Protein AF-A0A5B1CD98-F1 (afdb_monomer_lite)

Structure (mmCIF, N/CA/C/O backbone):
data_AF-A0A5B1CD98-F1
#
_entry.id   AF-A0A5B1CD98-F1
#
loop_
_atom_site.group_PDB
_atom_site.id
_atom_site.type_symbol
_atom_site.label_atom_id
_atom_site.label_alt_id
_atom_site.label_comp_id
_atom_site.label_asym_id
_atom_site.label_entity_id
_atom_site.label_seq_id
_atom_site.pdbx_PDB_ins_code
_atom_site.Cartn_x
_atom_site.Cartn_y
_atom_site.Cartn_z
_atom_site.occupancy
_atom_site.B_iso_or_equiv
_atom_site.auth_seq_id
_atom_site.auth_comp_id
_atom_site.auth_asym_id
_atom_site.auth_atom_id
_atom_site.pdbx_PDB_model_num
ATOM 1 N N . MET A 1 1 ? -8.361 -0.801 18.575 1.00 72.44 1 MET A N 1
ATOM 2 C CA . MET A 1 1 ? -8.207 -0.688 17.113 1.00 72.44 1 MET A CA 1
ATOM 3 C C . MET A 1 1 ? -8.237 -2.074 16.518 1.00 72.44 1 MET A C 1
ATOM 5 O O . MET A 1 1 ? -7.568 -2.961 17.046 1.00 72.44 1 MET A O 1
ATOM 9 N N . LYS A 1 2 ? -9.015 -2.260 15.459 1.00 87.56 2 LYS A N 1
ATOM 10 C CA . LYS A 1 2 ? -8.951 -3.442 14.598 1.00 87.56 2 LYS A CA 1
ATOM 11 C C . LYS A 1 2 ? -8.090 -3.103 13.389 1.00 87.56 2 LYS A C 1
ATOM 13 O O . LYS A 1 2 ? -8.151 -1.989 12.888 1.00 87.56 2 LYS A O 1
ATOM 18 N N . LEU A 1 3 ? -7.330 -4.071 12.884 1.00 85.88 3 LEU A N 1
ATOM 19 C CA . LEU A 1 3 ? -6.492 -3.860 11.699 1.00 85.88 3 LEU A CA 1
ATOM 20 C C . LEU A 1 3 ? -7.314 -3.399 10.482 1.00 85.88 3 LEU A C 1
ATOM 22 O O . LEU A 1 3 ? -6.844 -2.590 9.697 1.00 85.88 3 LEU A O 1
ATOM 26 N N . SER A 1 4 ? -8.557 -3.875 10.356 1.00 87.75 4 SER A N 1
ATOM 27 C CA . SER A 1 4 ? -9.495 -3.505 9.285 1.00 87.75 4 SER A CA 1
ATOM 28 C C . SER A 1 4 ? -9.917 -2.034 9.288 1.00 87.75 4 SER A C 1
ATOM 30 O O . SER A 1 4 ? -10.508 -1.574 8.321 1.00 87.75 4 SER A O 1
ATOM 32 N N . GLU A 1 5 ? -9.660 -1.303 10.374 1.00 89.12 5 GLU A N 1
ATOM 33 C CA . GLU A 1 5 ? -9.936 0.136 10.477 1.00 89.12 5 GLU A CA 1
ATOM 34 C C . GLU A 1 5 ? -8.755 0.976 9.959 1.00 89.12 5 GLU A C 1
ATOM 36 O O . GLU A 1 5 ? -8.878 2.190 9.799 1.00 89.12 5 GLU A O 1
ATOM 41 N N . CYS A 1 6 ? -7.603 0.348 9.698 1.00 89.38 6 CYS A N 1
ATOM 42 C CA . CYS A 1 6 ? -6.422 1.008 9.163 1.00 89.38 6 CYS A CA 1
ATOM 43 C C . CYS A 1 6 ? -6.441 1.004 7.631 1.00 89.38 6 CYS A C 1
ATOM 45 O O . CYS A 1 6 ? -6.731 -0.014 7.000 1.00 89.38 6 CYS A O 1
ATOM 47 N N . ARG A 1 7 ? -6.031 2.127 7.037 1.00 92.12 7 ARG A N 1
ATOM 48 C CA . ARG A 1 7 ? -5.643 2.172 5.624 1.00 92.12 7 ARG A CA 1
ATOM 49 C C . ARG A 1 7 ? -4.283 1.508 5.456 1.00 92.12 7 ARG A C 1
ATOM 51 O O . ARG A 1 7 ? -3.376 1.754 6.251 1.00 92.12 7 ARG A O 1
ATOM 58 N N . LEU A 1 8 ? -4.142 0.677 4.433 1.00 93.88 8 LEU A N 1
ATOM 59 C CA . LEU A 1 8 ? -2.915 -0.050 4.136 1.00 93.88 8 LEU A CA 1
ATOM 60 C C . LEU A 1 8 ? -2.232 0.561 2.913 1.00 93.88 8 LEU A C 1
ATOM 62 O O . LEU A 1 8 ? -2.852 0.732 1.868 1.00 93.88 8 LEU A O 1
ATOM 66 N N . LEU A 1 9 ? -0.939 0.842 3.036 1.00 94.94 9 LEU A N 1
ATOM 67 C CA . LEU A 1 9 ? -0.050 1.131 1.916 1.00 94.94 9 LEU A CA 1
ATOM 68 C C . LEU A 1 9 ? 0.759 -0.135 1.626 1.00 94.94 9 LEU A C 1
ATOM 70 O O . LEU A 1 9 ? 1.420 -0.641 2.534 1.00 94.94 9 LEU A O 1
ATOM 74 N N . THR A 1 10 ? 0.712 -0.662 0.401 1.00 95.12 10 THR A N 1
ATOM 75 C CA . THR A 1 10 ? 1.544 -1.822 0.039 1.00 95.12 10 THR A CA 1
ATOM 76 C C . THR A 1 10 ? 2.885 -1.392 -0.518 1.00 95.12 10 THR A C 1
ATOM 78 O O . THR A 1 10 ? 2.992 -0.371 -1.183 1.00 95.12 10 THR A O 1
ATOM 81 N N . ASP A 1 11 ? 3.902 -2.213 -0.293 1.00 94.06 11 ASP A N 1
ATOM 82 C CA . ASP A 1 11 ? 5.189 -2.092 -0.970 1.00 94.06 11 ASP A CA 1
ATOM 83 C C . ASP A 1 11 ? 5.072 -2.471 -2.458 1.00 94.06 11 ASP A C 1
ATOM 85 O O . ASP A 1 11 ? 4.145 -3.183 -2.863 1.00 94.06 11 ASP A O 1
ATOM 89 N N . GLU A 1 12 ? 6.046 -2.055 -3.269 1.00 93.19 12 GLU A N 1
ATOM 90 C CA . GLU A 1 12 ? 6.126 -2.462 -4.667 1.00 93.19 12 GLU A CA 1
ATOM 91 C C . GLU A 1 12 ? 6.345 -3.965 -4.845 1.00 93.19 12 GLU A C 1
ATOM 93 O O . GLU A 1 12 ? 6.099 -4.472 -5.926 1.00 93.19 12 GLU A O 1
ATOM 98 N N . ASN A 1 13 ? 6.810 -4.711 -3.849 1.00 93.25 13 ASN A N 1
ATOM 99 C CA . ASN A 1 13 ? 7.057 -6.149 -3.991 1.00 93.25 13 ASN A CA 1
ATOM 100 C C . ASN A 1 13 ? 5.822 -7.015 -3.713 1.00 93.25 13 ASN A C 1
ATOM 102 O O . ASN A 1 13 ? 5.852 -8.232 -3.918 1.00 93.25 13 ASN A O 1
ATOM 106 N N . ILE A 1 14 ? 4.711 -6.409 -3.289 1.00 95.38 14 ILE A N 1
ATOM 107 C CA . ILE A 1 14 ? 3.476 -7.142 -3.023 1.00 95.38 14 ILE A CA 1
ATOM 108 C C . ILE A 1 14 ? 2.804 -7.542 -4.339 1.00 95.38 14 ILE A C 1
ATOM 110 O O . ILE A 1 14 ? 2.573 -6.742 -5.244 1.00 95.38 14 ILE A O 1
ATOM 114 N N . HIS A 1 15 ? 2.481 -8.829 -4.458 1.00 96.50 15 HIS A N 1
ATOM 115 C CA . HIS A 1 15 ? 1.836 -9.359 -5.651 1.00 96.50 15 HIS A CA 1
ATOM 116 C C . HIS A 1 15 ? 0.375 -8.890 -5.747 1.00 96.50 15 HIS A C 1
ATOM 118 O O . HIS A 1 15 ? -0.374 -8.972 -4.774 1.00 96.50 15 HIS A O 1
ATOM 124 N N . ARG A 1 16 ? -0.077 -8.511 -6.952 1.00 95.38 16 ARG A N 1
ATOM 125 C CA . ARG A 1 16 ? -1.438 -7.993 -7.225 1.00 95.38 16 ARG A CA 1
ATOM 126 C C . ARG A 1 16 ? -2.587 -8.852 -6.681 1.00 95.38 16 ARG A C 1
ATOM 128 O O . ARG A 1 16 ? -3.638 -8.337 -6.330 1.00 95.38 16 ARG A O 1
ATOM 135 N N . VAL A 1 17 ? -2.395 -10.172 -6.605 1.00 97.69 17 VAL A N 1
ATOM 136 C CA . VAL A 1 17 ? -3.406 -11.105 -6.069 1.00 97.69 17 VAL A CA 1
ATOM 137 C C . VAL A 1 17 ? -3.614 -10.897 -4.568 1.00 97.69 17 VAL A C 1
ATOM 139 O O . VAL A 1 17 ? -4.743 -10.984 -4.098 1.00 97.69 17 VAL A O 1
ATOM 142 N N . VAL A 1 18 ? -2.554 -10.567 -3.825 1.00 96.75 18 VAL A N 1
ATOM 143 C CA . VAL A 1 18 ? -2.645 -10.244 -2.395 1.00 96.75 18 VAL A CA 1
ATOM 144 C C . VAL A 1 18 ? -3.407 -8.936 -2.209 1.00 96.75 18 VAL A C 1
ATOM 146 O O . VAL A 1 18 ? -4.332 -8.886 -1.406 1.00 96.75 18 VAL A O 1
ATOM 149 N N . VAL A 1 19 ? -3.087 -7.910 -3.005 1.00 96.75 19 VAL A N 1
ATOM 150 C CA . VAL A 1 19 ? -3.801 -6.621 -2.997 1.00 96.75 19 VAL A CA 1
ATOM 151 C C . VAL A 1 19 ? -5.293 -6.825 -3.275 1.00 96.75 19 VAL A C 1
ATOM 153 O O . VAL A 1 19 ? -6.139 -6.360 -2.512 1.00 96.75 19 VAL A O 1
ATOM 156 N N . ALA A 1 20 ? -5.625 -7.578 -4.329 1.00 97.38 20 ALA A N 1
ATOM 157 C CA . ALA A 1 20 ? -7.005 -7.893 -4.685 1.00 97.38 20 ALA A CA 1
ATOM 158 C C . ALA A 1 20 ? -7.730 -8.656 -3.568 1.00 97.38 20 ALA A C 1
ATOM 160 O O . ALA A 1 20 ? -8.874 -8.337 -3.244 1.00 97.38 20 ALA A O 1
ATOM 161 N N . HIS A 1 21 ? -7.061 -9.627 -2.942 1.00 97.81 21 HIS A N 1
ATOM 162 C CA . HIS A 1 21 ? -7.629 -10.376 -1.829 1.00 97.81 21 HIS A CA 1
ATOM 163 C C . HIS A 1 21 ? -7.900 -9.484 -0.609 1.00 97.81 21 HIS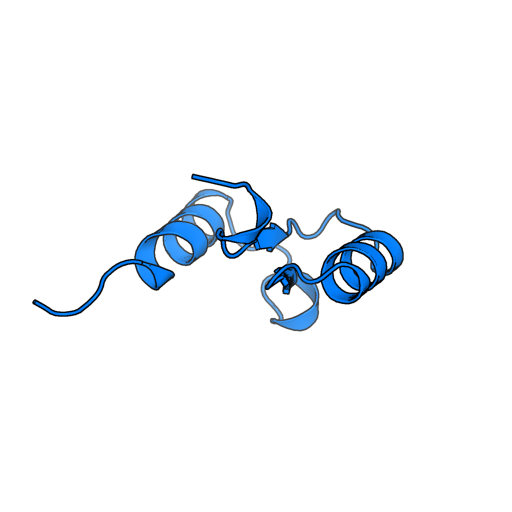 A C 1
ATOM 165 O O . HIS A 1 21 ? -9.011 -9.514 -0.082 1.00 97.81 21 HIS A O 1
ATOM 171 N N . LEU A 1 22 ? -6.947 -8.641 -0.203 1.00 95.62 22 LEU A N 1
ATOM 172 C CA . LEU A 1 22 ? -7.117 -7.714 0.922 1.00 95.62 22 LEU A CA 1
ATOM 173 C C . LEU A 1 22 ? -8.281 -6.741 0.688 1.00 95.62 22 LEU A C 1
ATOM 175 O O . LEU A 1 22 ? -9.124 -6.560 1.566 1.00 95.62 22 LEU A O 1
ATOM 179 N N . ARG A 1 23 ? -8.384 -6.179 -0.521 1.00 96.25 23 ARG A N 1
ATOM 180 C CA . ARG A 1 23 ? -9.529 -5.340 -0.907 1.00 96.25 23 ARG A CA 1
ATOM 181 C C . ARG A 1 23 ? -10.846 -6.122 -0.858 1.00 96.25 23 ARG A C 1
ATOM 183 O O . ARG A 1 23 ? -11.838 -5.610 -0.351 1.00 96.25 23 ARG A O 1
ATOM 190 N N . SER A 1 24 ? -10.857 -7.378 -1.318 1.00 97.19 24 SER A N 1
ATOM 191 C CA . SER A 1 24 ? -12.066 -8.221 -1.323 1.00 97.19 24 SER A CA 1
ATOM 192 C C . SER A 1 24 ? -12.612 -8.536 0.073 1.00 97.19 24 SER A C 1
ATOM 194 O O . SER A 1 24 ? -13.814 -8.736 0.221 1.00 97.19 24 SER A O 1
ATOM 196 N N . ILE A 1 25 ? -11.750 -8.544 1.096 1.00 95.38 25 ILE A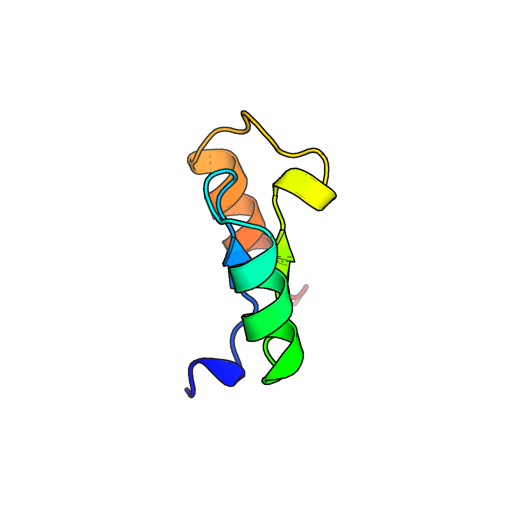 N 1
ATOM 197 C CA . ILE A 1 25 ? -12.142 -8.770 2.495 1.00 95.38 25 ILE A CA 1
ATOM 198 C C . ILE A 1 25 ? -12.358 -7.458 3.274 1.00 95.38 25 ILE A C 1
ATOM 200 O O . ILE A 1 25 ? -12.533 -7.492 4.491 1.00 95.38 25 ILE A O 1
ATOM 204 N N . GLY A 1 26 ? -12.376 -6.311 2.583 1.00 95.00 26 GLY A N 1
ATOM 205 C CA . GLY A 1 26 ? -12.809 -5.024 3.133 1.00 95.00 26 GLY A CA 1
ATOM 206 C C . GLY A 1 26 ? -11.701 -4.089 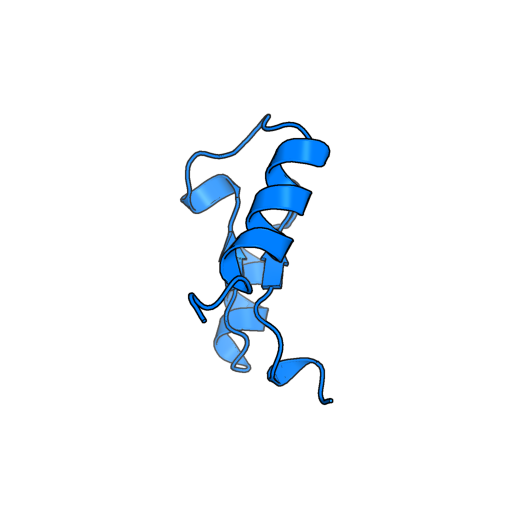3.618 1.00 95.00 26 GLY A C 1
ATOM 207 O O . GLY A 1 26 ? -12.016 -3.104 4.280 1.00 95.00 26 GLY A O 1
ATOM 208 N N . PHE A 1 27 ? -10.428 -4.355 3.309 1.00 96.06 27 PHE A N 1
ATOM 209 C CA . PHE A 1 27 ? -9.357 -3.397 3.602 1.00 96.06 27 PHE A CA 1
ATOM 210 C C . PHE A 1 27 ? -9.315 -2.257 2.577 1.00 96.06 27 PHE A C 1
ATOM 212 O O . PHE A 1 27 ? -9.415 -2.484 1.369 1.00 96.06 27 PHE A O 1
ATOM 219 N N . ASP A 1 28 ? -9.077 -1.039 3.066 1.00 93.69 28 ASP A N 1
ATOM 220 C CA . ASP A 1 28 ? -8.725 0.124 2.248 1.00 93.69 28 ASP A CA 1
ATOM 221 C C . ASP A 1 28 ? -7.224 0.060 1.922 1.00 93.69 28 ASP A C 1
ATOM 223 O O . ASP A 1 28 ? -6.384 0.331 2.781 1.00 93.69 28 ASP A O 1
ATOM 227 N N . VAL A 1 29 ? -6.888 -0.398 0.711 1.00 95.44 29 VAL A N 1
ATOM 228 C CA . VAL A 1 29 ? -5.506 -0.686 0.292 1.00 95.44 29 VAL A CA 1
ATOM 229 C C . VAL A 1 29 ? -5.088 0.200 -0.876 1.00 95.44 29 VAL A C 1
ATOM 231 O O . VAL A 1 29 ? -5.644 0.091 -1.976 1.00 95.44 29 VAL A O 1
ATOM 234 N N . LEU A 1 30 ? -4.039 0.993 -0.668 1.00 94.88 30 LEU A N 1
ATOM 235 C CA . LEU A 1 30 ? -3.348 1.777 -1.687 1.00 94.88 30 LEU A CA 1
ATOM 236 C C . LEU A 1 30 ? -2.091 1.030 -2.155 1.00 94.88 30 LEU A C 1
ATOM 238 O O . LEU A 1 30 ? -1.193 0.753 -1.360 1.00 94.88 30 LEU A O 1
ATOM 242 N N . ASP A 1 31 ? -2.038 0.697 -3.447 1.00 95.62 31 ASP A N 1
ATOM 243 C CA . ASP A 1 31 ? -0.922 -0.040 -4.048 1.00 95.62 31 ASP A CA 1
ATOM 244 C C . ASP A 1 31 ? 0.097 0.905 -4.694 1.00 95.62 31 ASP A C 1
ATOM 246 O O . ASP A 1 31 ? -0.229 1.654 -5.616 1.00 95.62 31 ASP A O 1
ATOM 250 N N . VAL A 1 32 ? 1.350 0.845 -4.235 1.00 95.25 32 VAL A N 1
ATOM 251 C CA . VAL A 1 32 ? 2.477 1.631 -4.762 1.00 95.25 32 VAL A CA 1
ATOM 252 C C . VAL A 1 32 ? 2.663 1.460 -6.269 1.00 95.25 32 VAL A C 1
ATOM 254 O O . VAL A 1 32 ? 2.962 2.444 -6.951 1.00 95.25 32 VAL A O 1
ATOM 257 N N . ARG A 1 33 ? 2.458 0.255 -6.818 1.00 94.19 33 ARG A N 1
ATOM 258 C CA . ARG A 1 33 ? 2.593 0.029 -8.268 1.00 94.19 33 ARG A CA 1
ATOM 259 C C . ARG A 1 33 ? 1.499 0.746 -9.049 1.00 94.19 33 ARG A C 1
ATOM 261 O O . ARG A 1 33 ? 1.794 1.432 -10.024 1.00 94.19 33 ARG A O 1
ATOM 268 N N . GLU A 1 34 ? 0.248 0.615 -8.611 1.00 93.88 34 GLU A N 1
ATOM 269 C CA . GLU A 1 34 ? -0.913 1.249 -9.255 1.00 93.88 34 GLU A CA 1
ATOM 270 C C . GLU A 1 34 ? -0.839 2.782 -9.197 1.00 93.88 34 GLU A C 1
ATOM 272 O O . GLU A 1 34 ? -1.315 3.459 -10.104 1.00 93.88 34 GLU A O 1
ATOM 277 N N . GLN A 1 35 ? -0.206 3.330 -8.158 1.00 92.69 35 GLN A N 1
ATOM 278 C CA . GLN A 1 35 ? -0.013 4.772 -7.975 1.00 92.69 35 GLN A CA 1
ATOM 279 C C . GLN A 1 35 ? 1.219 5.331 -8.706 1.00 92.69 35 GLN A C 1
ATOM 281 O O . GLN A 1 35 ? 1.527 6.514 -8.570 1.00 92.69 35 GLN A O 1
ATOM 286 N N . GLY A 1 36 ? 1.955 4.504 -9.458 1.00 94.00 36 GLY A N 1
ATOM 287 C CA . GLY A 1 36 ? 3.177 4.934 -10.146 1.00 94.00 36 GLY A CA 1
ATOM 288 C C . GLY A 1 36 ? 4.305 5.335 -9.189 1.00 94.00 36 GLY A C 1
ATOM 289 O O . GLY A 1 36 ? 5.150 6.159 -9.535 1.00 94.00 36 GLY A O 1
ATOM 290 N N . LEU A 1 37 ? 4.313 4.780 -7.973 1.00 92.62 37 LEU A N 1
ATOM 291 C CA . LEU A 1 37 ? 5.284 5.086 -6.921 1.00 92.62 37 LEU A CA 1
ATOM 292 C C . LEU A 1 37 ? 6.436 4.074 -6.843 1.00 92.62 37 LEU A C 1
ATOM 294 O O . LEU A 1 37 ? 7.268 4.199 -5.946 1.00 92.62 37 LEU A O 1
ATOM 298 N N . SER A 1 38 ? 6.514 3.103 -7.756 1.00 93.38 38 SER A N 1
ATOM 299 C CA . SER A 1 38 ? 7.619 2.137 -7.830 1.00 93.38 38 SER A CA 1
ATOM 300 C C . SER A 1 38 ? 8.992 2.816 -7.825 1.00 93.38 38 SER A C 1
ATOM 302 O O . SER A 1 38 ? 9.179 3.871 -8.436 1.00 93.38 38 SER A O 1
ATOM 304 N N . GLY A 1 39 ? 9.946 2.229 -7.102 1.00 94.38 39 GLY A N 1
ATOM 305 C CA . GLY A 1 39 ? 11.269 2.817 -6.866 1.00 94.38 39 GLY A CA 1
ATOM 306 C C . GLY A 1 39 ? 11.290 4.064 -5.965 1.00 94.38 39 GLY A C 1
ATOM 307 O O . GLY A 1 39 ? 12.339 4.695 -5.827 1.00 94.38 39 GLY A O 1
ATOM 308 N N . SER A 1 40 ? 10.164 4.456 -5.352 1.00 94.12 40 SER A N 1
ATOM 309 C CA . SER A 1 40 ? 10.165 5.482 -4.298 1.00 94.12 40 SER A CA 1
ATOM 310 C C . SER A 1 40 ? 10.930 4.990 -3.071 1.00 94.12 40 SER A C 1
ATOM 312 O O . SER A 1 40 ? 10.863 3.818 -2.725 1.00 94.12 40 SER A O 1
ATOM 314 N N . SER A 1 41 ? 11.612 5.899 -2.373 1.00 93.88 41 SER A N 1
ATOM 315 C CA . SER A 1 41 ? 12.305 5.549 -1.133 1.00 93.88 41 SER A CA 1
ATOM 316 C C . SER A 1 41 ? 11.330 5.157 -0.023 1.00 93.88 41 SER A C 1
ATOM 318 O O . SER A 1 41 ? 10.249 5.743 0.104 1.00 93.88 41 SER A O 1
ATOM 320 N N . ASP A 1 42 ? 11.774 4.274 0.868 1.00 90.69 42 ASP A N 1
ATOM 321 C CA . ASP A 1 42 ? 11.039 3.874 2.072 1.00 90.69 42 ASP A CA 1
ATOM 322 C C . ASP A 1 42 ? 10.582 5.094 2.875 1.00 90.69 42 ASP A C 1
ATOM 324 O O . ASP A 1 42 ? 9.441 5.182 3.312 1.00 90.69 42 ASP A O 1
ATOM 328 N N . THR A 1 43 ? 11.445 6.105 3.005 1.00 92.94 43 THR A N 1
ATOM 329 C CA . THR A 1 43 ? 11.126 7.356 3.704 1.00 92.94 43 THR A CA 1
ATOM 330 C C . THR A 1 43 ? 9.966 8.121 3.070 1.00 92.94 43 THR A C 1
ATOM 332 O O . THR A 1 43 ? 9.188 8.748 3.787 1.00 92.94 43 THR A O 1
ATOM 335 N N . LYS A 1 44 ? 9.824 8.081 1.742 1.00 91.75 44 LYS A N 1
ATOM 336 C CA . LYS A 1 44 ? 8.712 8.712 1.023 1.00 91.75 44 LYS A CA 1
ATOM 337 C C . LYS A 1 44 ? 7.428 7.901 1.193 1.00 91.75 44 LYS A C 1
ATOM 339 O O . LYS A 1 44 ? 6.378 8.495 1.419 1.00 91.75 44 LYS A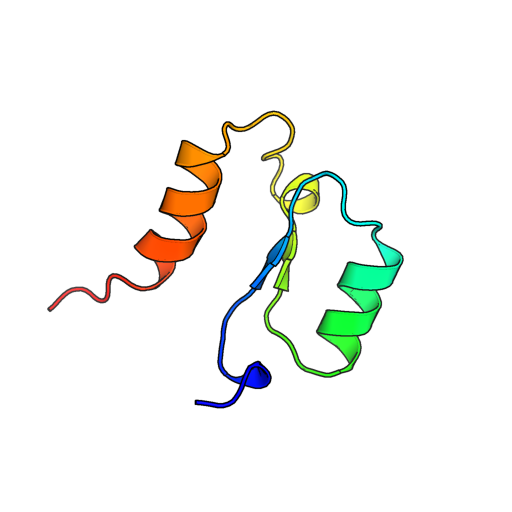 O 1
ATOM 344 N N . LEU A 1 45 ? 7.513 6.572 1.121 1.00 91.88 45 LEU A N 1
ATOM 345 C CA . LEU A 1 45 ? 6.368 5.684 1.342 1.00 91.88 45 LEU A CA 1
ATOM 346 C C . LEU A 1 45 ? 5.849 5.782 2.781 1.00 91.88 45 LEU A C 1
ATOM 348 O O . LEU A 1 45 ? 4.649 5.923 2.995 1.00 91.88 45 LEU A O 1
ATOM 352 N N . LEU A 1 46 ? 6.746 5.814 3.767 1.00 91.50 46 LEU A N 1
ATOM 353 C CA . LEU A 1 46 ? 6.389 6.006 5.173 1.00 91.50 46 LEU A CA 1
ATOM 354 C C . LEU A 1 46 ? 5.719 7.360 5.408 1.00 91.50 46 LEU A C 1
ATOM 356 O O . LEU A 1 46 ? 4.690 7.403 6.073 1.00 91.50 46 LEU A O 1
ATOM 360 N N . LYS A 1 47 ? 6.237 8.443 4.810 1.00 91.38 47 LYS A N 1
ATOM 361 C CA . LYS A 1 47 ? 5.569 9.753 4.852 1.00 91.38 47 LYS A CA 1
ATOM 362 C C . LYS A 1 47 ? 4.173 9.698 4.248 1.00 91.38 47 LYS A C 1
ATOM 364 O O . LYS A 1 47 ? 3.242 10.185 4.863 1.00 91.38 47 LYS A O 1
ATOM 369 N N . LEU A 1 48 ? 3.989 9.049 3.098 1.00 88.62 48 LEU A N 1
ATOM 370 C CA . LEU A 1 48 ? 2.663 8.886 2.494 1.00 88.62 48 LEU A CA 1
ATOM 371 C C . LEU A 1 48 ? 1.695 8.125 3.418 1.00 88.62 48 LEU A C 1
ATOM 373 O O . LEU A 1 48 ? 0.530 8.514 3.557 1.00 88.62 48 LEU A O 1
ATOM 377 N N . ALA A 1 49 ? 2.188 7.064 4.064 1.00 89.00 49 ALA A N 1
ATOM 378 C CA . ALA A 1 49 ? 1.420 6.268 5.013 1.00 89.00 49 ALA A CA 1
ATOM 379 C C . ALA A 1 49 ? 1.011 7.069 6.257 1.00 89.00 49 ALA A C 1
ATOM 381 O O . ALA A 1 49 ? -0.060 6.815 6.797 1.00 89.00 49 ALA A O 1
ATOM 382 N N . THR A 1 50 ? 1.820 8.038 6.701 1.00 86.12 50 THR A N 1
ATOM 383 C CA . THR A 1 50 ? 1.530 8.868 7.883 1.00 86.12 50 THR A CA 1
ATOM 384 C C . THR A 1 50 ? 0.798 10.173 7.560 1.00 86.12 50 THR A C 1
ATOM 386 O O . THR A 1 50 ? -0.080 10.576 8.316 1.00 86.12 50 THR A O 1
ATOM 389 N N . ASP A 1 51 ? 1.103 10.826 6.439 1.00 75.31 51 ASP A N 1
ATOM 390 C CA . ASP A 1 51 ? 0.556 12.139 6.059 1.00 75.31 51 ASP A CA 1
ATOM 391 C C . ASP A 1 51 ? -0.922 12.037 5.667 1.00 75.31 51 ASP A C 1
ATOM 393 O O . ASP A 1 51 ? -1.700 12.954 5.917 1.00 75.31 51 ASP A O 1
ATOM 397 N N . SER A 1 52 ? -1.353 10.874 5.168 1.00 58.16 52 SER A N 1
ATOM 398 C CA . SER A 1 52 ? -2.773 10.569 4.928 1.00 58.16 52 SER A CA 1
ATOM 399 C C . SER A 1 52 ? -3.624 10.534 6.217 1.00 58.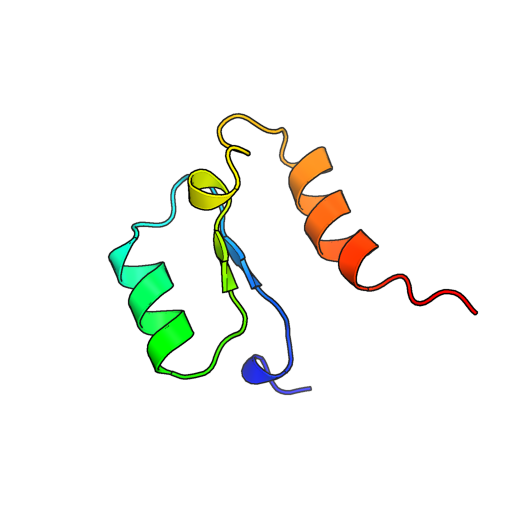16 52 SER A C 1
ATOM 401 O O . SER A 1 52 ? -4.847 10.397 6.129 1.00 58.16 52 SER A O 1
ATOM 403 N N . PHE A 1 53 ? -2.998 10.662 7.398 1.00 52.62 53 PHE A N 1
ATOM 404 C CA . PHE A 1 53 ? -3.638 10.774 8.716 1.00 52.62 53 PHE A CA 1
ATOM 405 C C . PHE A 1 53 ? -3.531 12.173 9.348 1.00 52.62 53 PHE A C 1
ATOM 407 O O . PHE A 1 53 ? -4.107 12.390 10.416 1.00 52.62 53 PHE A O 1
ATOM 414 N N . ALA A 1 54 ? -2.852 13.137 8.717 1.00 47.75 54 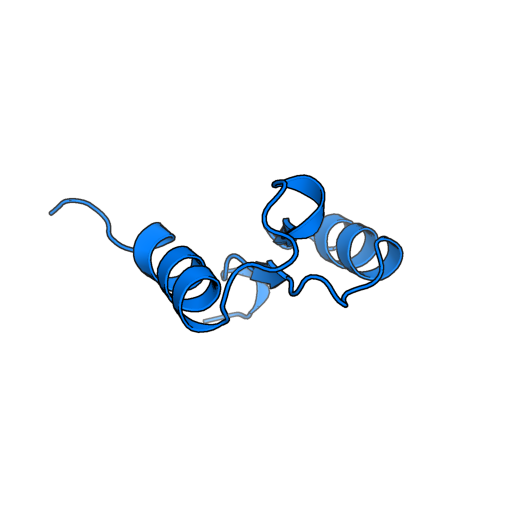ALA A N 1
ATOM 415 C CA . ALA A 1 54 ? -2.842 14.518 9.190 1.00 47.75 54 ALA A CA 1
ATOM 416 C C . ALA A 1 54 ? -4.167 15.202 8.802 1.00 47.75 54 ALA A C 1
ATOM 418 O O . ALA A 1 54 ? -4.289 15.823 7.748 1.00 47.75 54 ALA A O 1
ATOM 419 N N . GLN A 1 55 ? -5.194 15.056 9.641 1.00 42.47 55 GLN A N 1
ATOM 420 C CA . GLN A 1 55 ? -6.367 15.933 9.589 1.00 42.47 55 GLN A CA 1
ATOM 421 C C . GLN A 1 55 ? -5.905 17.389 9.806 1.00 42.47 55 GLN A C 1
ATOM 423 O O . GLN A 1 55 ? -5.123 17.625 10.732 1.00 42.47 55 GLN A O 1
ATOM 428 N N . PRO A 1 56 ? -6.368 18.369 9.007 1.00 45.47 56 PRO A N 1
ATOM 429 C CA . PRO A 1 56 ? -6.262 19.766 9.402 1.00 45.47 56 PRO A CA 1
ATOM 430 C C . PRO A 1 56 ? -7.087 19.960 10.682 1.00 45.47 56 PRO A C 1
ATOM 432 O O . PRO A 1 56 ? -8.236 19.525 10.748 1.00 45.47 56 PRO A O 1
ATOM 435 N N . THR A 1 57 ? -6.455 20.543 11.701 1.00 43.91 57 THR A N 1
ATOM 436 C CA . THR A 1 57 ? -7.087 20.998 12.952 1.00 43.91 57 THR A CA 1
ATOM 437 C C . THR A 1 57 ? -8.209 21.988 12.701 1.00 43.91 57 THR A C 1
ATOM 439 O O . THR A 1 57 ? -7.995 22.861 11.828 1.00 43.91 57 THR A O 1
#

Radius of gyration: 12.01 Å; chains: 1; bounding box: 25×32×27 Å

Sequence (57 aa):
MKLSECRLLTDENIHRVVVAHLRSIGFDVLDVREQGLSGSSDTKLLKLATDSFAQPT

pLDDT: mean 87.99, std 14.43, range [42.47, 97.81]

Organism: NCBI:txid406547

Foldseek 3Di:
DDPQVAAEEDDQPDDVVVVVVCVVVRHNYDYCVVVVNPPPDPVVSVCVRCVVPPDDD

Secondary structure (DSSP, 8-state):
--GGGS-EEEPTTS-HHHHHHHHHTT--EEETTTTT-TT--HHHHHHHHHHTT----

InterPro domains:
  IPR041049 Domain of unknown function DUF5615 [PF18480] (7-51)